Protein AF-A0A9P9WJK7-F1 (afdb_monomer_lite)

pLDDT: mean 78.73, std 20.59, range [37.31, 98.31]

Radius of gyration: 29.6 Å; chains: 1; bounding box: 107×45×63 Å

Secondary structure (DSSP, 8-state):
---------------------PPPP--TTSTTS--PPP---EEEEEEETTEEEEEEEEESS--TT-EEEEEETTEEEEEEESS---EEEEEE--TTPPTT-EEEE--TTSSEEEEEEGGGTT-EEEEEE--SS--STT-----B-TTS-BT---EEEEEEEETTTEEEE-

Sequence (170 aa):
MFVKIKFVFIVASAIAVQALATPSSTSEADAARHLLKRESPSTLQVFNGKKPDGDRVEKDNPVAGDVLTDDLDCGTISVTINKANDAQCNFQLPNNLVAGTTYTGSPAAGFFGLSVAGGCSGRLVEIARNCDSCTTLGENFNGLDCVGKAGGIKNDVNLCISGTTNLVAC

Structure (mmCIF, N/CA/C/O backbone):
data_AF-A0A9P9WJK7-F1
#
_entry.id   AF-A0A9P9WJK7-F1
#
loop_
_atom_site.group_PDB
_atom_site.id
_atom_site.type_symbol
_atom_site.label_atom_id
_atom_site.label_alt_id
_atom_site.label_comp_id
_atom_site.label_asym_id
_atom_site.label_entity_id
_atom_site.label_seq_id
_atom_site.pdbx_PDB_ins_code
_atom_site.Cartn_x
_atom_site.Cartn_y
_atom_site.Cartn_z
_atom_site.occupancy
_atom_site.B_iso_or_equiv
_atom_site.auth_seq_id
_atom_site.auth_comp_id
_atom_site.auth_asym_id
_atom_site.auth_atom_id
_atom_site.pdbx_PDB_model_num
ATOM 1 N N . MET A 1 1 ? 92.007 -30.850 -47.884 1.00 42.72 1 MET A N 1
ATOM 2 C CA . MET A 1 1 ? 91.068 -29.833 -48.406 1.00 42.72 1 MET A CA 1
ATOM 3 C C . MET A 1 1 ? 89.715 -30.130 -47.774 1.00 42.72 1 MET A C 1
ATOM 5 O O . MET A 1 1 ? 89.155 -31.181 -48.043 1.00 42.72 1 MET A O 1
ATOM 9 N N . PHE A 1 2 ? 89.305 -29.320 -46.795 1.00 39.09 2 PHE A N 1
ATOM 10 C CA . PHE A 1 2 ? 88.206 -29.630 -45.873 1.00 39.09 2 PHE A CA 1
ATOM 11 C C . PHE A 1 2 ? 86.843 -29.195 -46.429 1.00 39.09 2 PHE A C 1
ATOM 13 O O . PHE A 1 2 ? 86.701 -28.112 -46.994 1.00 39.09 2 PHE A O 1
ATOM 20 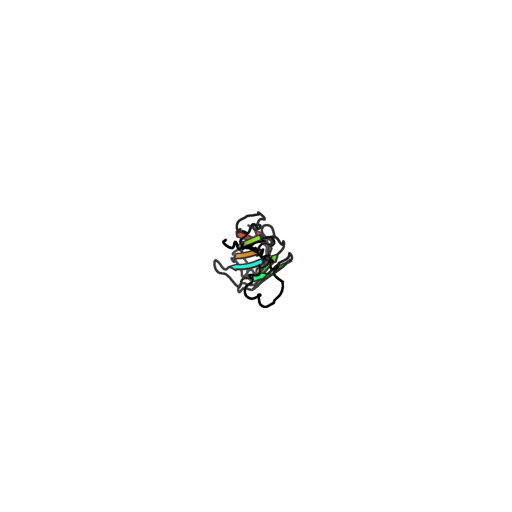N N . VAL A 1 3 ? 85.859 -30.075 -46.250 1.00 39.34 3 VAL A N 1
ATOM 21 C CA . VAL A 1 3 ? 84.466 -29.981 -46.700 1.00 39.34 3 VAL A CA 1
ATOM 22 C C . VAL A 1 3 ? 83.718 -28.893 -45.914 1.00 39.34 3 VAL A C 1
ATOM 24 O O . VAL A 1 3 ? 83.736 -28.897 -44.687 1.00 39.34 3 VAL A O 1
ATOM 27 N N . LYS A 1 4 ? 83.028 -27.974 -46.606 1.00 39.94 4 LYS A N 1
ATOM 28 C CA . LYS A 1 4 ? 82.092 -27.006 -46.001 1.00 39.94 4 LYS A CA 1
ATOM 29 C C . LYS A 1 4 ? 80.651 -27.434 -46.287 1.00 39.94 4 LYS A C 1
ATOM 31 O O . LYS A 1 4 ? 80.152 -27.215 -47.385 1.00 39.94 4 LYS A O 1
ATOM 36 N N . ILE A 1 5 ? 79.986 -28.010 -45.287 1.00 42.41 5 ILE A N 1
ATOM 37 C CA . ILE A 1 5 ? 78.536 -28.256 -45.284 1.00 42.41 5 ILE A CA 1
ATOM 38 C C . ILE A 1 5 ? 77.859 -27.002 -44.719 1.00 42.41 5 ILE A C 1
ATOM 40 O O . ILE A 1 5 ? 78.135 -26.602 -43.590 1.00 42.41 5 ILE A O 1
ATOM 44 N N . LYS A 1 6 ? 76.998 -26.355 -45.511 1.00 43.91 6 LYS A N 1
ATOM 45 C CA . LYS A 1 6 ? 76.145 -25.251 -45.050 1.00 43.91 6 LYS A CA 1
ATOM 46 C C . LYS A 1 6 ? 74.842 -25.834 -44.500 1.00 43.91 6 LYS A C 1
ATOM 48 O O . LYS A 1 6 ? 74.036 -26.348 -45.266 1.00 43.91 6 LYS A O 1
ATOM 53 N N . PHE A 1 7 ? 74.639 -25.729 -43.190 1.00 38.62 7 PHE A N 1
ATOM 54 C CA . PHE A 1 7 ? 73.336 -25.933 -42.559 1.00 38.62 7 PHE A CA 1
ATOM 55 C C . PHE A 1 7 ? 72.489 -24.669 -42.747 1.00 38.62 7 PHE A C 1
ATOM 57 O O . PHE A 1 7 ? 72.887 -23.586 -42.322 1.00 38.62 7 PHE A O 1
ATOM 64 N N . VAL A 1 8 ? 71.332 -24.806 -43.394 1.00 46.03 8 VAL A N 1
ATOM 65 C CA . VAL A 1 8 ? 70.306 -23.760 -43.472 1.00 46.03 8 VAL A CA 1
ATOM 66 C C . VAL A 1 8 ? 69.250 -24.087 -42.420 1.00 46.03 8 VAL A C 1
ATOM 68 O O . VAL A 1 8 ? 68.583 -25.114 -42.507 1.00 46.03 8 VAL A O 1
ATOM 71 N N . PHE A 1 9 ? 69.132 -23.230 -41.408 1.00 37.31 9 PHE A N 1
ATOM 72 C CA . PHE A 1 9 ? 68.081 -23.286 -40.393 1.00 37.31 9 PHE A CA 1
ATOM 73 C C . PHE A 1 9 ? 66.849 -22.545 -40.930 1.00 37.31 9 PHE A C 1
ATOM 75 O O . PHE A 1 9 ? 66.904 -21.335 -41.141 1.00 37.31 9 PHE A O 1
ATOM 82 N N . ILE A 1 10 ? 65.747 -23.260 -41.162 1.00 46.69 10 ILE A N 1
ATOM 83 C CA . ILE A 1 10 ? 64.437 -22.666 -41.458 1.00 46.69 10 ILE A CA 1
ATOM 84 C C . ILE A 1 10 ? 63.647 -22.669 -40.149 1.00 46.69 10 ILE A C 1
ATOM 86 O O . ILE A 1 10 ? 63.253 -23.726 -39.663 1.00 46.69 10 ILE A O 1
ATOM 90 N N . VAL A 1 11 ? 63.435 -21.490 -39.565 1.00 44.19 11 VAL A N 1
ATOM 91 C CA . VAL A 1 11 ? 62.523 -21.308 -38.429 1.00 44.19 11 VAL A CA 1
ATOM 92 C C . VAL A 1 11 ? 61.147 -20.983 -39.004 1.00 44.19 11 VAL A C 1
ATOM 94 O O . VAL A 1 11 ? 60.920 -19.884 -39.501 1.00 44.19 11 VAL A O 1
ATOM 97 N N . ALA A 1 12 ? 60.243 -21.961 -38.977 1.00 42.06 12 ALA A N 1
ATOM 98 C CA . ALA A 1 12 ? 58.835 -21.760 -39.289 1.00 42.06 12 ALA A CA 1
ATOM 99 C C . ALA A 1 12 ? 58.121 -21.214 -38.043 1.00 42.06 12 ALA A C 1
ATOM 101 O O . ALA A 1 12 ? 57.878 -21.945 -37.085 1.00 42.06 12 ALA A O 1
ATOM 102 N N . SER A 1 13 ? 57.800 -19.923 -38.035 1.00 47.31 13 SER A N 1
ATOM 103 C CA . SER A 1 13 ? 56.926 -19.307 -37.036 1.00 47.31 13 SER A CA 1
ATOM 104 C C . SER A 1 13 ? 55.466 -19.542 -37.432 1.00 47.31 13 SER A C 1
ATOM 106 O O . SER A 1 13 ? 54.936 -18.894 -38.332 1.00 47.31 13 SER A O 1
ATOM 108 N N . ALA A 1 14 ? 54.809 -20.491 -36.764 1.00 44.16 14 ALA A N 1
ATOM 109 C CA . ALA A 1 14 ? 53.366 -20.669 -36.853 1.00 44.16 14 ALA A CA 1
ATOM 110 C C . ALA A 1 14 ? 52.666 -19.526 -36.097 1.00 44.16 14 ALA A C 1
ATOM 112 O O . ALA A 1 14 ? 52.793 -19.400 -34.880 1.00 44.16 14 ALA A O 1
ATOM 113 N N . ILE A 1 15 ? 51.934 -18.684 -36.826 1.00 49.44 15 ILE A N 1
ATOM 114 C CA . ILE A 1 15 ? 51.022 -17.693 -36.253 1.00 49.44 15 ILE A CA 1
ATOM 115 C C . ILE A 1 15 ? 49.773 -18.457 -35.809 1.00 49.44 15 ILE A C 1
ATOM 117 O O . ILE A 1 15 ? 48.993 -18.922 -36.639 1.00 49.44 15 ILE A O 1
ATOM 121 N N . ALA A 1 16 ? 49.595 -18.622 -34.500 1.00 46.53 16 ALA A N 1
ATOM 122 C CA . ALA A 1 16 ? 48.357 -19.137 -33.938 1.00 46.53 16 ALA A CA 1
ATOM 123 C C . ALA A 1 16 ? 47.257 -18.080 -34.122 1.00 46.53 16 ALA A C 1
ATOM 125 O O . ALA A 1 16 ? 47.206 -17.087 -33.398 1.00 46.53 16 ALA A O 1
ATOM 126 N N . VAL A 1 17 ? 46.384 -18.285 -35.109 1.00 46.31 17 VAL A N 1
ATOM 127 C CA . VAL A 1 17 ? 45.113 -17.564 -35.205 1.00 46.31 17 VAL A CA 1
ATOM 128 C C . VAL A 1 17 ? 44.250 -18.060 -34.049 1.00 46.31 17 VAL A C 1
ATOM 130 O O . VAL A 1 17 ? 43.719 -19.168 -34.091 1.00 46.31 17 VAL A O 1
ATOM 133 N N . GLN A 1 18 ? 44.148 -17.269 -32.983 1.00 47.94 18 GLN A N 1
ATOM 134 C CA . GLN A 1 18 ? 43.140 -17.493 -31.955 1.00 47.94 18 GLN A CA 1
ATOM 135 C C . GLN A 1 18 ? 41.781 -17.199 -32.589 1.00 47.94 18 GLN A C 1
ATOM 137 O O . GLN A 1 18 ? 41.397 -16.044 -32.767 1.00 47.94 18 GLN A O 1
ATOM 142 N N . ALA A 1 19 ? 41.075 -18.255 -32.987 1.00 46.03 19 ALA A N 1
ATOM 143 C CA . ALA A 1 19 ? 39.659 -18.169 -33.280 1.00 46.03 19 ALA A CA 1
ATOM 144 C C . ALA A 1 19 ? 38.953 -17.762 -31.980 1.00 46.03 19 ALA A C 1
ATOM 146 O O . ALA A 1 19 ? 38.864 -18.553 -31.041 1.00 46.03 19 ALA A O 1
ATOM 147 N N . LEU A 1 20 ? 38.502 -16.507 -31.911 1.00 42.81 20 LEU A N 1
ATOM 148 C CA . LEU A 1 20 ? 37.524 -16.070 -30.922 1.00 42.81 20 LEU A CA 1
ATOM 149 C C . LEU A 1 20 ? 36.300 -16.974 -31.085 1.00 42.81 20 LEU A C 1
ATOM 151 O O . LEU A 1 20 ? 35.570 -16.870 -32.070 1.00 42.81 20 LEU A O 1
ATOM 155 N N . ALA A 1 21 ? 36.105 -17.888 -30.140 1.00 45.66 21 ALA A N 1
ATOM 156 C CA . ALA A 1 21 ? 34.878 -18.651 -30.041 1.00 45.66 21 ALA A CA 1
ATOM 157 C C . ALA A 1 21 ? 33.734 -17.663 -29.780 1.00 45.66 21 ALA A C 1
ATOM 159 O O . ALA A 1 21 ? 33.655 -17.051 -28.716 1.00 45.66 21 ALA A O 1
ATOM 160 N N . THR A 1 22 ? 32.857 -17.480 -30.763 1.00 51.91 22 THR A N 1
ATOM 161 C CA . THR A 1 22 ? 31.544 -16.878 -30.539 1.00 51.91 22 THR A CA 1
ATOM 162 C C . THR A 1 22 ? 30.734 -17.848 -29.684 1.00 51.91 22 THR A C 1
ATOM 164 O O . THR A 1 22 ? 30.581 -18.999 -30.104 1.00 51.91 22 THR A O 1
ATOM 167 N N . PRO A 1 23 ? 30.218 -17.449 -28.509 1.00 44.12 23 PRO A N 1
ATOM 168 C CA . PRO A 1 23 ? 29.382 -18.340 -27.724 1.00 44.12 23 PRO A CA 1
ATOM 169 C C . PRO A 1 23 ? 28.096 -18.624 -28.505 1.00 44.12 23 PRO A C 1
ATOM 171 O O . PRO A 1 23 ? 27.332 -17.712 -28.826 1.00 44.12 23 PRO A O 1
ATOM 174 N N . SER A 1 24 ? 27.890 -19.897 -28.851 1.00 44.53 24 SER A N 1
ATOM 175 C CA . SER A 1 24 ? 26.638 -20.372 -29.425 1.00 44.53 24 SER A CA 1
ATOM 176 C C . SER A 1 24 ? 25.573 -20.348 -28.338 1.00 44.53 24 SER A C 1
ATOM 178 O O . SER A 1 24 ? 25.739 -20.955 -27.279 1.00 44.53 24 SER A O 1
ATOM 180 N N . SER A 1 25 ? 24.478 -19.652 -28.603 1.00 50.66 25 SER A N 1
ATOM 181 C CA . SER A 1 25 ? 23.285 -19.719 -27.780 1.00 50.66 25 SER A CA 1
ATOM 182 C C . SER A 1 25 ? 22.696 -21.133 -27.786 1.00 50.66 25 SER A C 1
ATOM 184 O O . SER A 1 25 ? 22.741 -21.844 -28.787 1.00 50.66 25 SER A O 1
ATOM 186 N N . THR A 1 26 ? 22.065 -21.465 -26.660 1.00 54.12 26 THR A N 1
ATOM 187 C CA . THR A 1 26 ? 21.169 -22.605 -26.402 1.00 54.12 26 THR A CA 1
ATOM 188 C C . THR A 1 26 ? 21.819 -23.930 -25.987 1.00 54.12 26 THR A C 1
ATOM 190 O O . THR A 1 26 ? 22.162 -24.786 -26.792 1.00 54.12 26 THR A O 1
ATOM 193 N N . SER A 1 27 ? 21.861 -24.152 -24.671 1.00 43.91 27 SER A N 1
ATOM 194 C CA . SER A 1 27 ? 21.464 -25.448 -24.120 1.00 43.91 27 SER A CA 1
ATOM 195 C C . SER A 1 27 ? 20.786 -25.228 -22.766 1.00 43.91 27 SER A C 1
ATOM 197 O O . SER A 1 27 ? 21.306 -24.524 -21.902 1.00 43.91 27 SER A O 1
ATOM 199 N N . GLU A 1 28 ? 19.604 -25.813 -22.592 1.00 49.31 28 GLU A N 1
ATOM 200 C CA . GLU A 1 28 ? 18.746 -25.763 -21.395 1.00 49.31 28 GLU A CA 1
ATOM 201 C C . GLU A 1 28 ? 19.377 -26.423 -20.144 1.00 49.31 28 GLU A C 1
ATOM 203 O O . GLU A 1 28 ? 18.705 -26.633 -19.139 1.00 49.31 28 GLU A O 1
ATOM 208 N N . ALA A 1 29 ? 20.679 -26.728 -20.172 1.00 43.53 29 ALA A N 1
ATOM 209 C CA . ALA A 1 29 ? 21.433 -27.316 -19.067 1.00 43.53 29 ALA A CA 1
ATOM 210 C C . ALA A 1 29 ? 22.195 -26.283 -18.207 1.00 43.53 29 ALA A C 1
ATOM 212 O O . ALA A 1 29 ? 22.670 -26.636 -17.130 1.00 43.53 29 ALA A O 1
ATOM 213 N N . ASP A 1 30 ? 22.279 -25.014 -18.633 1.00 43.97 30 ASP A N 1
ATOM 214 C CA . ASP A 1 30 ? 22.990 -23.935 -17.911 1.00 43.97 30 ASP A CA 1
ATOM 215 C C . ASP A 1 30 ? 22.049 -23.013 -17.098 1.00 43.97 30 ASP A C 1
ATOM 217 O O . ASP A 1 30 ? 22.437 -21.983 -16.547 1.00 43.97 30 ASP A O 1
ATOM 221 N N . ALA A 1 31 ? 20.773 -23.394 -16.976 1.00 45.25 31 ALA A N 1
ATOM 222 C CA . ALA A 1 31 ? 19.760 -22.645 -16.227 1.00 45.25 31 ALA A CA 1
ATOM 223 C C . ALA A 1 31 ? 19.947 -22.704 -14.693 1.00 45.25 31 ALA A C 1
ATOM 225 O O . ALA A 1 31 ? 19.186 -22.088 -13.951 1.00 45.25 31 ALA A O 1
ATOM 226 N N . ALA A 1 32 ? 20.948 -23.434 -14.189 1.00 48.47 32 ALA A N 1
ATOM 227 C CA . ALA A 1 32 ? 21.086 -23.708 -12.760 1.00 48.47 32 ALA A CA 1
ATOM 228 C C . ALA A 1 32 ? 21.775 -22.594 -11.948 1.00 48.47 32 ALA A C 1
ATOM 230 O O . ALA A 1 32 ? 21.739 -22.659 -10.719 1.00 48.47 32 ALA A O 1
ATOM 231 N N . ARG A 1 33 ? 22.415 -21.588 -12.571 1.00 52.69 33 ARG A N 1
ATOM 232 C CA . ARG A 1 33 ? 23.092 -20.486 -11.842 1.00 52.69 33 ARG A CA 1
ATOM 233 C C . ARG A 1 33 ? 23.095 -19.138 -12.568 1.00 52.69 33 ARG A C 1
ATOM 235 O O . ARG A 1 33 ? 23.957 -18.303 -12.303 1.00 52.69 33 ARG A O 1
ATOM 242 N N . HIS A 1 34 ? 22.141 -18.888 -13.457 1.00 49.38 34 HIS A N 1
ATOM 243 C CA . HIS A 1 34 ? 21.929 -17.530 -13.948 1.00 49.38 34 HIS A CA 1
ATOM 244 C C . HIS A 1 34 ? 21.084 -16.762 -12.934 1.00 49.38 34 HIS A C 1
ATOM 246 O O . HIS A 1 34 ? 19.912 -17.067 -12.723 1.00 49.38 34 HIS A O 1
ATOM 252 N N . LEU A 1 35 ? 21.694 -15.763 -12.293 1.00 59.78 35 LEU A N 1
ATOM 253 C CA . LEU A 1 35 ? 20.953 -14.717 -11.598 1.00 59.78 35 LEU A CA 1
ATOM 254 C C . LEU A 1 35 ? 20.161 -13.955 -12.663 1.00 59.78 35 LEU A C 1
ATOM 256 O O . LEU A 1 35 ? 20.679 -13.045 -13.308 1.00 59.78 35 LEU A O 1
ATOM 260 N N . LEU A 1 36 ? 18.926 -14.390 -12.901 1.00 58.12 36 LEU A N 1
ATOM 261 C CA . LEU A 1 36 ? 17.999 -13.674 -13.759 1.00 58.12 36 LEU A CA 1
ATOM 262 C C . LEU A 1 36 ? 17.650 -12.367 -13.056 1.00 58.12 36 LEU A C 1
ATOM 264 O O . LEU A 1 36 ? 17.147 -12.362 -11.929 1.00 58.12 36 LEU A O 1
ATOM 268 N N . LYS A 1 37 ? 17.956 -11.253 -13.718 1.00 62.16 37 LYS A N 1
ATOM 269 C CA . LYS A 1 37 ? 17.511 -9.943 -13.271 1.00 62.16 37 LYS A CA 1
ATOM 270 C C . LYS A 1 37 ? 15.983 -9.945 -13.309 1.00 62.16 37 LYS A C 1
ATOM 272 O O . LYS A 1 37 ? 15.392 -10.177 -14.360 1.00 62.16 37 LYS A O 1
ATOM 277 N N . ARG A 1 38 ? 15.350 -9.722 -12.159 1.00 65.06 38 ARG A N 1
ATOM 278 C CA . ARG A 1 38 ? 13.911 -9.463 -12.117 1.00 65.06 38 ARG A CA 1
ATOM 279 C C . ARG A 1 38 ? 13.691 -8.058 -12.643 1.00 65.06 38 ARG A C 1
ATOM 281 O O . ARG A 1 38 ? 14.276 -7.110 -12.119 1.00 65.06 38 ARG A O 1
ATOM 288 N N . GLU A 1 39 ? 12.901 -7.951 -13.699 1.00 67.88 39 GLU A N 1
ATOM 289 C CA . GLU A 1 39 ? 12.520 -6.659 -14.249 1.00 67.88 39 GLU A CA 1
ATOM 290 C C . GLU A 1 39 ? 11.484 -6.033 -13.297 1.00 67.88 39 GLU A C 1
ATOM 292 O O . GLU A 1 39 ? 10.335 -6.473 -13.191 1.00 67.88 39 GLU A O 1
ATOM 297 N N . SER A 1 40 ? 11.966 -5.050 -12.536 1.00 73.06 40 SER A N 1
ATOM 298 C CA . SER A 1 40 ? 11.160 -3.986 -11.924 1.00 73.06 40 SER A CA 1
ATOM 299 C C . SER A 1 40 ? 10.001 -4.440 -11.042 1.00 73.06 40 SER A C 1
ATOM 301 O O . SER A 1 40 ? 8.846 -4.070 -11.282 1.00 73.06 40 SER A O 1
ATOM 303 N N . PRO A 1 41 ? 10.255 -5.258 -10.011 1.00 84.88 41 PRO A N 1
ATOM 304 C CA . PRO A 1 41 ? 9.170 -5.714 -9.169 1.00 84.88 41 PRO A CA 1
ATOM 305 C C . PRO A 1 41 ? 8.540 -4.553 -8.395 1.00 84.88 41 PRO A C 1
ATOM 307 O O . PRO A 1 41 ? 9.242 -3.722 -7.805 1.00 84.88 41 PRO A O 1
ATOM 310 N N . SER A 1 42 ? 7.207 -4.543 -8.332 1.00 89.00 42 SER A N 1
ATOM 311 C CA . SER A 1 42 ? 6.500 -3.860 -7.253 1.00 89.00 42 SER A CA 1
ATOM 312 C C . SER A 1 42 ? 6.349 -4.791 -6.071 1.00 89.00 42 SER A C 1
ATOM 314 O O . SER A 1 42 ? 5.970 -5.947 -6.235 1.00 89.00 42 SER A O 1
ATOM 316 N N . THR A 1 43 ? 6.581 -4.273 -4.874 1.00 92.56 43 THR A N 1
ATOM 317 C CA . THR A 1 43 ? 6.470 -5.032 -3.634 1.00 92.56 43 THR A CA 1
ATOM 318 C C . THR A 1 43 ? 5.633 -4.290 -2.618 1.00 92.56 43 THR A C 1
ATOM 320 O O . THR A 1 43 ? 5.932 -3.134 -2.321 1.00 92.56 43 THR A O 1
ATOM 323 N N . LEU A 1 44 ? 4.645 -4.980 -2.063 1.00 95.19 44 LEU A N 1
ATOM 324 C CA . LEU A 1 44 ? 3.815 -4.548 -0.951 1.00 95.19 44 LEU A CA 1
ATOM 325 C C . LEU A 1 44 ? 4.217 -5.343 0.298 1.00 95.19 44 LEU A C 1
ATOM 327 O O . LEU A 1 44 ? 4.327 -6.566 0.253 1.00 95.19 44 LEU A O 1
ATOM 331 N N . GLN A 1 45 ? 4.440 -4.645 1.407 1.00 96.25 45 GLN A N 1
ATOM 332 C CA . GLN A 1 45 ? 4.609 -5.244 2.726 1.00 96.25 45 GLN A CA 1
ATOM 333 C C . GLN A 1 45 ? 3.878 -4.393 3.756 1.00 96.25 45 GLN A C 1
ATOM 335 O O . GLN A 1 45 ? 4.105 -3.186 3.856 1.00 96.25 45 GLN A O 1
ATOM 340 N N . VAL A 1 46 ? 3.041 -5.029 4.566 1.00 97.06 46 VAL A N 1
ATOM 341 C CA . VAL A 1 46 ? 2.409 -4.376 5.710 1.00 97.06 46 VAL A CA 1
ATOM 342 C C . VAL A 1 46 ? 3.208 -4.676 6.976 1.00 97.06 46 VAL A C 1
ATOM 344 O O . VAL A 1 46 ? 3.797 -5.748 7.120 1.00 97.06 46 VAL A O 1
ATOM 347 N N . PHE A 1 47 ? 3.271 -3.712 7.894 1.00 96.94 47 PHE A N 1
ATOM 348 C CA . PHE A 1 47 ? 3.941 -3.855 9.181 1.00 96.94 47 PHE A CA 1
ATOM 349 C C . PHE A 1 47 ? 3.029 -3.474 10.342 1.00 96.94 47 PHE A C 1
ATOM 351 O O . PHE A 1 47 ? 2.379 -2.425 10.344 1.00 96.94 47 PHE A O 1
ATOM 358 N N . ASN A 1 48 ? 3.084 -4.291 11.392 1.00 95.62 48 ASN A N 1
ATOM 359 C CA . ASN A 1 48 ? 2.556 -3.998 12.715 1.00 95.62 48 ASN A CA 1
ATOM 360 C C . ASN A 1 48 ? 3.681 -3.518 13.637 1.00 95.62 48 ASN A C 1
ATOM 362 O O . ASN A 1 48 ? 4.449 -4.313 14.198 1.00 95.62 48 ASN A O 1
ATOM 366 N N . GLY A 1 49 ? 3.816 -2.200 13.774 1.00 91.75 49 GLY A N 1
ATOM 367 C CA . GLY A 1 49 ? 4.975 -1.606 14.430 1.00 91.75 49 GLY A CA 1
ATOM 368 C C . GLY A 1 49 ? 6.253 -1.925 13.650 1.00 91.75 49 GLY A C 1
ATOM 369 O O . GLY A 1 49 ? 6.417 -1.480 12.523 1.00 91.75 49 GLY A O 1
ATOM 370 N N . LYS A 1 50 ? 7.170 -2.698 14.244 1.00 90.25 50 LYS A N 1
ATOM 371 C CA . LYS A 1 50 ? 8.453 -3.073 13.611 1.00 90.25 50 LYS A CA 1
ATOM 372 C C . LYS A 1 50 ? 8.446 -4.453 12.948 1.00 90.25 50 LYS A C 1
ATOM 374 O O . LYS A 1 50 ? 9.480 -4.876 12.438 1.00 90.25 50 LYS A O 1
ATOM 379 N N . LYS A 1 51 ? 7.337 -5.191 13.028 1.00 93.81 51 LYS A N 1
ATOM 380 C CA . LYS A 1 51 ? 7.247 -6.562 12.515 1.00 93.81 51 LYS A CA 1
ATOM 381 C C . LYS A 1 51 ? 6.427 -6.587 11.229 1.00 93.81 51 LYS A C 1
ATOM 383 O O . LYS A 1 51 ? 5.377 -5.945 11.221 1.00 93.81 51 LYS A O 1
ATOM 388 N N . PRO A 1 52 ? 6.873 -7.317 10.192 1.00 94.94 52 PRO A N 1
ATOM 389 C CA . PRO A 1 52 ? 6.016 -7.658 9.067 1.00 94.94 52 PRO A CA 1
ATOM 390 C C . PRO A 1 52 ? 4.718 -8.284 9.575 1.00 94.94 52 PRO A C 1
ATOM 392 O O . PRO A 1 52 ? 4.734 -9.077 10.520 1.00 94.94 52 PRO A O 1
ATOM 395 N N . ASP A 1 53 ? 3.617 -7.862 8.984 1.00 94.06 53 ASP A N 1
ATOM 396 C CA . ASP A 1 53 ? 2.285 -8.406 9.178 1.00 94.06 53 ASP A CA 1
ATOM 397 C C . ASP A 1 53 ? 1.889 -9.009 7.835 1.00 94.06 53 ASP A C 1
ATOM 399 O O . ASP A 1 53 ? 1.824 -8.272 6.856 1.00 94.06 53 ASP A O 1
ATOM 403 N N . GLY A 1 54 ? 1.736 -10.330 7.775 1.00 90.44 54 GLY A N 1
ATOM 404 C CA . GLY A 1 54 ? 1.589 -11.050 6.509 1.00 90.44 54 GLY A CA 1
ATOM 405 C C . GLY A 1 54 ? 2.889 -11.221 5.717 1.00 90.44 54 GLY A C 1
ATOM 406 O O . GLY A 1 54 ? 3.986 -10.833 6.146 1.00 90.44 54 GLY A O 1
ATOM 407 N N . ASP A 1 55 ? 2.745 -11.848 4.554 1.00 91.81 55 ASP A N 1
ATOM 408 C CA . ASP A 1 55 ? 3.840 -12.134 3.633 1.00 91.81 55 ASP A CA 1
ATOM 409 C C . ASP A 1 55 ? 4.081 -10.960 2.678 1.00 91.81 55 ASP A C 1
ATOM 411 O O . ASP A 1 55 ? 3.176 -10.209 2.323 1.00 91.81 55 ASP A O 1
ATOM 415 N N . ARG A 1 56 ? 5.321 -10.816 2.201 1.00 93.44 56 ARG A N 1
ATOM 416 C CA . ARG A 1 56 ? 5.633 -9.829 1.163 1.00 93.44 56 ARG A CA 1
ATOM 417 C C . ARG A 1 56 ? 4.924 -10.212 -0.134 1.00 93.44 56 ARG A C 1
ATOM 419 O O . ARG A 1 56 ? 5.225 -11.251 -0.721 1.00 93.44 56 ARG A O 1
ATOM 426 N N . VAL A 1 57 ? 4.066 -9.328 -0.626 1.00 95.44 57 VAL A N 1
ATOM 427 C CA . VAL A 1 57 ? 3.400 -9.477 -1.921 1.00 95.44 57 VAL A CA 1
ATOM 428 C C . VAL A 1 57 ? 4.254 -8.814 -2.988 1.00 95.44 57 VAL A C 1
ATOM 430 O O . VAL A 1 57 ? 4.738 -7.696 -2.813 1.00 95.44 57 VAL A O 1
ATOM 433 N N . GLU A 1 58 ? 4.450 -9.489 -4.113 1.00 92.44 58 GLU A N 1
ATOM 434 C CA . GLU A 1 58 ? 5.306 -8.996 -5.184 1.00 92.44 58 GLU A CA 1
ATOM 435 C C . GLU A 1 58 ? 4.695 -9.261 -6.556 1.00 92.44 58 GLU A C 1
ATOM 437 O O . GLU A 1 58 ? 4.078 -10.299 -6.793 1.00 92.44 58 GLU A O 1
ATOM 442 N N . LYS A 1 59 ? 4.885 -8.307 -7.467 1.00 89.25 59 LYS A N 1
ATOM 443 C CA . LYS A 1 59 ? 4.487 -8.414 -8.866 1.00 89.25 59 LYS A CA 1
ATOM 444 C C . LYS A 1 59 ? 5.610 -7.912 -9.762 1.00 89.25 59 LYS A C 1
ATOM 446 O O . LYS A 1 59 ? 5.999 -6.752 -9.661 1.00 89.25 59 LYS A O 1
ATOM 451 N N . ASP A 1 60 ? 6.084 -8.774 -10.655 1.00 86.31 60 ASP A N 1
ATOM 452 C CA . ASP A 1 60 ? 7.065 -8.411 -11.679 1.00 86.31 60 ASP A CA 1
ATOM 453 C C . ASP A 1 60 ? 6.406 -7.616 -12.816 1.00 86.31 60 ASP A C 1
ATOM 455 O O . ASP A 1 60 ? 5.264 -7.896 -13.188 1.00 86.31 60 ASP A O 1
ATOM 459 N N . ASN A 1 61 ? 7.140 -6.655 -13.387 1.00 82.50 61 ASN A N 1
ATOM 460 C CA . ASN A 1 61 ? 6.698 -5.798 -14.497 1.00 82.50 61 ASN A CA 1
ATOM 461 C C . ASN A 1 61 ? 5.286 -5.193 -14.337 1.00 82.50 61 ASN A C 1
ATOM 463 O O . ASN A 1 61 ? 4.444 -5.329 -15.232 1.00 82.50 61 ASN A O 1
ATOM 467 N N . PRO A 1 62 ? 4.983 -4.535 -13.209 1.00 87.12 62 PRO A N 1
ATOM 468 C CA . PRO A 1 62 ? 3.645 -4.043 -12.962 1.00 87.12 62 PRO A CA 1
ATOM 469 C C . PRO A 1 62 ? 3.343 -2.801 -13.805 1.00 87.12 62 PRO A C 1
ATOM 471 O O . PRO A 1 62 ? 4.180 -1.901 -13.945 1.00 87.12 62 PRO A O 1
ATOM 474 N N . VAL A 1 63 ? 2.116 -2.720 -14.310 1.00 88.25 63 VAL A N 1
ATOM 475 C CA . VAL A 1 63 ? 1.598 -1.608 -15.116 1.00 88.25 63 VAL A CA 1
ATOM 476 C C . VAL A 1 63 ? 0.577 -0.781 -14.334 1.00 88.25 63 VAL A C 1
ATOM 478 O O . VAL A 1 63 ? 0.062 -1.201 -13.299 1.00 88.25 63 VAL A O 1
ATOM 481 N N . ALA A 1 64 ? 0.267 0.422 -14.822 1.00 90.88 64 ALA A N 1
ATOM 482 C CA . ALA A 1 64 ? -0.798 1.224 -14.229 1.00 90.88 64 ALA A CA 1
ATOM 483 C C . ALA A 1 64 ? -2.143 0.468 -14.284 1.00 90.88 64 ALA A C 1
ATOM 485 O O . ALA A 1 64 ? -2.505 -0.088 -15.319 1.00 90.88 64 ALA A O 1
ATOM 486 N N . GLY A 1 65 ? -2.873 0.461 -13.170 1.00 92.81 65 GLY A N 1
ATOM 487 C CA . GLY A 1 65 ? -4.096 -0.314 -12.956 1.00 92.81 65 GLY A CA 1
ATOM 488 C C . GLY A 1 65 ? -3.875 -1.649 -12.242 1.00 92.81 65 GLY A C 1
ATOM 489 O O . GLY A 1 65 ? -4.843 -2.227 -11.753 1.00 92.81 65 GLY A O 1
ATOM 490 N N . ASP A 1 66 ? -2.632 -2.124 -12.128 1.00 94.38 66 ASP A N 1
ATOM 491 C CA . ASP A 1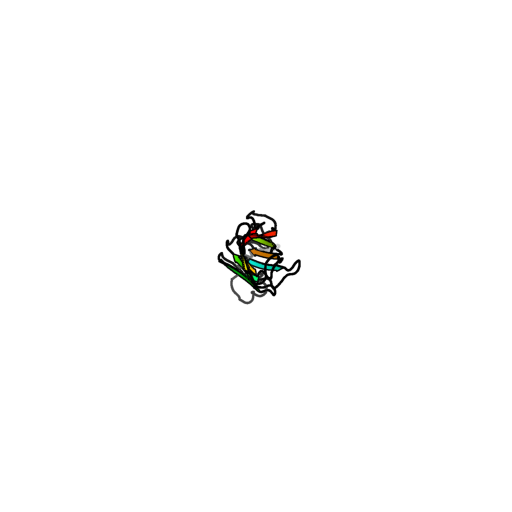 66 ? -2.338 -3.324 -11.349 1.00 94.38 66 ASP A CA 1
ATOM 492 C C . ASP A 1 66 ? -2.610 -3.122 -9.861 1.00 94.38 66 ASP A C 1
ATOM 494 O O . ASP A 1 66 ? -2.381 -2.043 -9.310 1.00 94.38 66 ASP A O 1
ATOM 498 N N . VAL A 1 67 ? -3.057 -4.193 -9.206 1.00 96.06 67 VAL A N 1
ATOM 499 C CA . VAL A 1 67 ? -3.378 -4.206 -7.779 1.00 96.06 67 VAL A CA 1
ATOM 500 C C . VAL A 1 67 ? -2.534 -5.264 -7.079 1.00 96.06 67 VAL A C 1
ATOM 502 O O . VAL A 1 67 ? -2.486 -6.414 -7.515 1.00 96.06 67 VAL A O 1
ATOM 505 N N . LEU A 1 68 ? -1.868 -4.863 -5.999 1.00 96.50 68 LEU A N 1
ATOM 506 C CA . LEU A 1 68 ? -1.249 -5.763 -5.032 1.00 96.50 68 LEU A CA 1
ATOM 507 C C . LEU A 1 68 ? -2.161 -5.824 -3.809 1.00 96.50 68 LEU A C 1
ATOM 509 O O . LEU A 1 68 ? -2.569 -4.778 -3.305 1.00 96.50 68 LEU A O 1
ATOM 513 N N . THR A 1 69 ? -2.468 -7.026 -3.335 1.00 97.06 69 THR A N 1
ATOM 514 C CA . THR A 1 69 ? -3.398 -7.255 -2.224 1.00 97.06 69 THR A CA 1
ATOM 515 C C . THR A 1 69 ? -2.748 -8.159 -1.193 1.00 97.06 69 THR A C 1
ATOM 517 O O . THR A 1 69 ? -2.170 -9.176 -1.563 1.00 97.06 69 THR A O 1
ATOM 520 N N . ASP A 1 70 ? -2.858 -7.774 0.074 1.00 96.56 70 ASP A N 1
ATOM 521 C CA . ASP A 1 70 ? -2.379 -8.517 1.234 1.00 96.56 70 ASP A CA 1
ATOM 522 C C . ASP A 1 70 ? -3.555 -8.732 2.201 1.00 96.56 70 ASP A C 1
ATOM 524 O O . ASP A 1 70 ? -4.211 -7.771 2.627 1.00 96.56 70 ASP A O 1
ATOM 528 N N . ASP A 1 71 ? -3.866 -9.997 2.477 1.00 96.19 71 ASP A N 1
ATOM 529 C CA . ASP A 1 71 ? -4.978 -10.418 3.328 1.00 96.19 71 ASP A CA 1
ATOM 530 C C . ASP A 1 71 ? -4.450 -10.746 4.726 1.00 96.19 71 ASP A C 1
ATOM 532 O O . ASP A 1 71 ? -3.772 -11.750 4.939 1.00 96.19 71 ASP A O 1
ATOM 536 N N . LEU A 1 72 ? -4.781 -9.888 5.690 1.00 95.50 72 LEU A N 1
ATOM 537 C CA . LEU A 1 72 ? -4.256 -9.941 7.052 1.00 95.50 72 LEU A CA 1
ATOM 538 C C . LEU A 1 72 ? -5.361 -10.253 8.060 1.00 95.50 72 LEU A C 1
ATOM 540 O O . LEU A 1 72 ? -6.550 -10.060 7.797 1.00 95.50 72 LEU A O 1
ATOM 544 N N . ASP A 1 73 ? -4.966 -10.598 9.285 1.00 94.19 73 ASP A N 1
ATOM 545 C CA . ASP A 1 73 ? -5.898 -10.767 10.410 1.00 94.19 73 ASP A CA 1
ATOM 546 C C . ASP A 1 73 ? -6.712 -9.491 10.698 1.00 94.19 73 ASP A C 1
ATOM 548 O O . ASP A 1 73 ? -7.843 -9.549 11.182 1.00 94.19 73 ASP A O 1
ATOM 552 N N . CYS A 1 74 ? -6.145 -8.317 10.400 1.00 95.12 74 CYS A N 1
ATOM 553 C CA . CYS A 1 74 ? -6.811 -7.025 10.562 1.00 95.12 74 CYS A CA 1
ATOM 554 C C . CYS A 1 74 ? -7.773 -6.673 9.408 1.00 95.12 74 CYS A C 1
ATOM 556 O O . CYS A 1 74 ? -8.488 -5.666 9.488 1.00 95.12 74 CYS A O 1
ATOM 558 N N . GLY A 1 75 ? -7.802 -7.499 8.359 1.00 96.50 75 GLY A N 1
ATOM 559 C CA . GLY A 1 75 ? -8.536 -7.308 7.114 1.00 96.50 75 GLY A CA 1
ATOM 560 C C . GLY A 1 75 ? -7.611 -7.153 5.905 1.00 96.50 75 GLY A C 1
ATOM 561 O O . GLY A 1 75 ? -6.394 -7.283 5.999 1.00 96.50 75 GLY A O 1
ATOM 562 N N . THR A 1 76 ? -8.203 -6.860 4.753 1.00 96.81 76 THR A N 1
ATOM 563 C CA . THR A 1 76 ? -7.472 -6.734 3.489 1.00 96.81 76 THR A CA 1
ATOM 564 C C . THR A 1 76 ? -6.908 -5.327 3.296 1.00 96.81 76 THR A C 1
ATOM 566 O O . THR A 1 76 ? -7.603 -4.322 3.497 1.00 96.81 76 THR A O 1
ATOM 569 N N . ILE A 1 77 ? -5.662 -5.252 2.832 1.00 97.81 77 ILE A N 1
ATOM 570 C CA . ILE A 1 77 ? -5.050 -4.036 2.295 1.00 97.81 77 ILE A CA 1
ATOM 571 C C . ILE A 1 77 ? -4.766 -4.260 0.816 1.00 97.81 77 ILE A C 1
ATOM 573 O O . ILE A 1 77 ? -4.223 -5.280 0.412 1.00 97.81 77 ILE A O 1
ATOM 577 N N . SER A 1 78 ? -5.151 -3.303 -0.018 1.00 97.50 78 SER A N 1
ATOM 578 C CA . SER A 1 78 ? -4.860 -3.318 -1.448 1.00 97.50 78 SER A CA 1
ATOM 579 C C . SER A 1 78 ? -4.225 -2.011 -1.882 1.00 97.50 78 SER A C 1
ATOM 581 O O . SER A 1 78 ? -4.645 -0.929 -1.463 1.00 97.50 78 SER A O 1
ATOM 583 N N . VAL A 1 79 ? -3.231 -2.119 -2.755 1.00 97.06 79 VAL A N 1
ATOM 584 C CA . VAL A 1 79 ? -2.541 -0.992 -3.368 1.00 97.06 79 VAL A CA 1
ATOM 585 C C . VAL A 1 79 ? -2.675 -1.082 -4.881 1.00 97.06 79 VAL A C 1
ATOM 587 O O . VAL A 1 79 ? -2.205 -2.030 -5.500 1.00 97.06 79 VAL A O 1
ATOM 590 N N . THR A 1 80 ? -3.322 -0.083 -5.474 1.00 96.62 80 THR A N 1
ATOM 591 C CA . THR A 1 80 ? -3.412 0.100 -6.925 1.00 96.62 80 THR A CA 1
ATOM 592 C C . THR A 1 80 ? -2.244 0.947 -7.405 1.00 96.62 80 THR A C 1
ATOM 594 O O . THR A 1 80 ? -1.957 2.002 -6.841 1.00 96.62 80 THR A O 1
ATOM 597 N N . ILE A 1 81 ? -1.578 0.524 -8.469 1.00 93.81 81 ILE A N 1
ATOM 598 C CA . ILE A 1 81 ? -0.534 1.308 -9.125 1.00 93.81 81 ILE A CA 1
ATOM 599 C C . ILE A 1 81 ? -1.230 2.285 -10.068 1.00 93.81 81 ILE A C 1
ATOM 601 O O . ILE A 1 81 ? -1.673 1.912 -11.147 1.00 93.81 81 ILE A O 1
ATOM 605 N N . ASN A 1 82 ? -1.353 3.548 -9.674 1.00 93.06 82 ASN A N 1
ATOM 606 C CA . ASN A 1 82 ? -2.004 4.564 -10.507 1.00 93.06 82 ASN A CA 1
ATOM 607 C C . ASN A 1 82 ? -1.070 5.066 -11.612 1.00 93.06 82 ASN A C 1
ATOM 609 O O . ASN A 1 82 ? -1.516 5.424 -12.701 1.00 93.06 82 ASN A O 1
ATOM 613 N N . LYS A 1 83 ? 0.233 5.127 -11.316 1.00 87.06 83 LYS A N 1
ATOM 614 C CA . LYS A 1 83 ? 1.280 5.561 -12.242 1.00 87.06 83 LYS A CA 1
ATOM 615 C C . LYS A 1 83 ? 2.446 4.583 -12.157 1.00 87.06 83 LYS A C 1
ATOM 617 O O . LYS A 1 83 ? 2.933 4.302 -11.065 1.00 87.06 83 LYS A O 1
ATOM 622 N N . ALA A 1 84 ? 2.902 4.094 -13.305 1.00 77.25 84 ALA A N 1
ATOM 623 C CA . ALA A 1 84 ? 4.042 3.187 -13.428 1.00 77.25 84 ALA A CA 1
ATOM 624 C C . ALA A 1 84 ? 5.374 3.954 -13.311 1.00 77.25 84 ALA A C 1
ATOM 626 O O . ALA A 1 84 ? 6.192 3.959 -14.224 1.00 77.25 84 ALA A O 1
ATOM 627 N N . ASN A 1 85 ? 5.550 4.669 -12.201 1.00 81.38 85 ASN A N 1
ATOM 628 C CA . ASN A 1 85 ? 6.777 5.381 -11.876 1.00 81.38 85 ASN A CA 1
ATOM 629 C C . ASN A 1 85 ? 7.550 4.583 -10.834 1.00 81.38 85 ASN A C 1
ATOM 631 O O . ASN A 1 85 ? 6.956 4.036 -9.905 1.00 81.38 85 ASN A O 1
ATOM 635 N N . ASP A 1 86 ? 8.870 4.584 -10.953 1.00 83.94 86 ASP A N 1
ATOM 636 C CA . ASP A 1 86 ? 9.752 4.019 -9.938 1.00 83.94 86 ASP A CA 1
ATOM 637 C C . ASP A 1 86 ? 9.649 4.891 -8.691 1.00 83.94 86 ASP A C 1
ATOM 639 O O . ASP A 1 86 ? 10.144 6.019 -8.671 1.00 83.94 86 ASP A O 1
ATOM 643 N N . ALA A 1 87 ? 8.920 4.412 -7.688 1.00 86.00 87 ALA A N 1
ATOM 644 C CA . ALA A 1 87 ? 8.610 5.165 -6.486 1.00 86.00 87 ALA A CA 1
ATOM 645 C C . ALA A 1 87 ? 8.559 4.246 -5.270 1.00 86.00 87 ALA A C 1
ATOM 647 O O . ALA A 1 87 ? 8.090 3.111 -5.361 1.00 86.00 87 ALA A O 1
ATOM 648 N N . GLN A 1 88 ? 9.018 4.747 -4.125 1.00 88.19 88 GLN A N 1
ATOM 649 C CA . GLN A 1 88 ? 8.931 4.028 -2.858 1.00 88.19 88 GLN A CA 1
ATOM 650 C C . GLN A 1 88 ? 8.194 4.862 -1.820 1.00 88.19 88 GLN A C 1
ATOM 652 O O . GLN A 1 88 ? 8.525 6.028 -1.591 1.00 88.19 88 GLN A O 1
ATOM 657 N N . CYS A 1 89 ? 7.217 4.228 -1.176 1.00 90.62 89 CYS A N 1
ATOM 658 C CA . CYS A 1 89 ? 6.352 4.845 -0.200 1.00 90.62 89 CYS A CA 1
ATOM 659 C C . CYS A 1 89 ? 6.094 4.018 1.038 1.00 90.62 89 CYS A C 1
ATOM 661 O O . CYS A 1 89 ? 5.822 2.825 0.965 1.00 90.62 89 CYS A O 1
ATOM 663 N N . ASN A 1 90 ? 6.091 4.728 2.158 1.00 93.56 90 ASN A N 1
ATOM 664 C CA . ASN A 1 90 ? 5.742 4.232 3.471 1.00 93.56 90 ASN A CA 1
ATOM 665 C C . ASN A 1 90 ? 4.515 4.992 3.963 1.00 93.56 90 ASN A C 1
ATOM 667 O O . ASN A 1 90 ? 4.621 6.142 4.373 1.00 93.56 90 ASN A O 1
ATOM 671 N N . PHE A 1 91 ? 3.340 4.381 3.913 1.00 95.50 91 PHE A N 1
ATOM 672 C CA . PHE A 1 91 ? 2.108 5.012 4.371 1.00 95.50 91 PHE A CA 1
ATOM 673 C C . PHE A 1 91 ? 1.803 4.605 5.808 1.00 95.50 91 PHE A C 1
ATOM 675 O O . PHE A 1 91 ? 1.450 3.456 6.074 1.00 95.50 91 PHE A O 1
ATOM 682 N N . GLN A 1 92 ? 1.915 5.551 6.735 1.00 96.50 92 GLN A N 1
ATOM 683 C CA . GLN A 1 92 ? 1.538 5.343 8.126 1.00 96.50 92 GLN A CA 1
ATOM 684 C C . GLN A 1 92 ? 0.028 5.549 8.264 1.00 96.50 92 GLN A C 1
ATOM 686 O O . GLN A 1 92 ? -0.476 6.664 8.110 1.00 96.50 92 GLN A O 1
ATOM 691 N N . LEU A 1 93 ? -0.706 4.470 8.537 1.00 97.31 93 LEU A N 1
ATOM 692 C CA . LEU A 1 93 ? -2.157 4.531 8.676 1.00 97.31 93 LEU A CA 1
ATOM 693 C C . LEU A 1 93 ? -2.564 5.259 9.969 1.00 97.31 93 LEU A C 1
ATOM 695 O O . LEU A 1 93 ? -1.873 5.131 10.988 1.00 97.31 93 LEU A O 1
ATOM 699 N N . PRO A 1 94 ? -3.707 5.973 9.969 1.00 96.62 94 PRO A N 1
ATOM 700 C CA . PRO A 1 94 ? -4.246 6.580 11.179 1.00 96.62 94 PRO A CA 1
ATOM 701 C C . PRO A 1 94 ? -4.522 5.524 12.255 1.00 96.62 94 PRO A C 1
ATOM 703 O O . PRO A 1 94 ? -4.923 4.405 11.944 1.00 96.62 94 PRO A O 1
ATOM 706 N N . ASN A 1 95 ? -4.388 5.898 13.530 1.00 96.12 95 ASN A N 1
ATOM 707 C CA . ASN A 1 95 ? -4.715 5.022 14.669 1.00 96.12 95 ASN A CA 1
ATOM 708 C C . ASN A 1 95 ? -6.217 4.992 15.015 1.00 96.12 95 ASN A C 1
ATOM 710 O O . ASN A 1 95 ? -6.633 4.275 15.925 1.00 96.12 95 ASN A O 1
ATOM 714 N N . ASN A 1 96 ? -7.039 5.762 14.305 1.00 95.31 96 ASN A N 1
ATOM 715 C CA . ASN A 1 96 ? -8.473 5.913 14.544 1.00 95.31 96 ASN A CA 1
ATOM 716 C C . ASN A 1 96 ? -9.341 5.386 13.389 1.00 95.31 96 ASN A C 1
ATOM 718 O O . ASN A 1 96 ? -10.469 5.852 13.219 1.00 95.31 96 ASN A O 1
ATOM 722 N N . LEU A 1 97 ? -8.837 4.439 12.591 1.00 96.88 97 LEU A N 1
ATOM 723 C CA . LEU A 1 97 ? -9.680 3.735 11.625 1.00 96.88 97 LEU A CA 1
ATOM 724 C C . LEU A 1 97 ? -10.702 2.847 12.359 1.00 96.88 97 LEU A C 1
ATOM 726 O O . LEU A 1 97 ? -10.401 2.262 13.401 1.00 96.88 97 LEU A O 1
ATOM 730 N N . VAL A 1 98 ? -11.918 2.750 11.819 1.00 96.94 98 VAL A N 1
ATOM 731 C CA . VAL A 1 98 ? -13.024 1.998 12.431 1.00 96.94 98 VAL A CA 1
ATOM 732 C C . VAL A 1 98 ? -13.166 0.627 11.770 1.00 96.94 98 VAL A C 1
ATOM 734 O O . VAL A 1 98 ? -13.349 0.529 10.555 1.00 96.94 98 VAL A O 1
ATOM 737 N N . ALA A 1 99 ? -13.123 -0.442 12.569 1.00 96.00 99 ALA A N 1
ATOM 738 C CA . ALA A 1 99 ? -13.326 -1.809 12.088 1.00 96.00 99 ALA A CA 1
ATOM 739 C C . ALA A 1 99 ? -14.670 -1.966 11.347 1.00 96.00 99 ALA A C 1
ATOM 741 O O . ALA A 1 99 ? -15.675 -1.359 11.712 1.00 96.00 99 ALA A O 1
ATOM 742 N N . GLY A 1 100 ? -14.680 -2.773 10.282 1.00 95.12 100 GLY A N 1
ATOM 743 C CA . GLY A 1 100 ? -15.842 -2.940 9.398 1.00 95.12 100 GLY A CA 1
ATOM 744 C C . GLY A 1 100 ? -16.026 -1.826 8.357 1.00 95.12 100 GLY A C 1
ATOM 745 O O . GLY A 1 100 ? -16.871 -1.958 7.478 1.00 95.12 100 GLY A O 1
ATOM 746 N N . THR A 1 101 ? -15.223 -0.759 8.407 1.00 97.31 101 THR A N 1
ATOM 747 C CA . THR A 1 101 ? -15.187 0.288 7.374 1.00 97.31 101 THR A CA 1
ATOM 748 C C . THR A 1 101 ? -13.990 0.073 6.452 1.00 97.31 101 THR A C 1
ATOM 750 O O . THR A 1 101 ? -12.928 -0.338 6.911 1.00 97.31 101 THR A O 1
ATOM 753 N N . THR A 1 102 ? -14.141 0.361 5.158 1.00 98.06 102 THR A N 1
ATOM 754 C CA . THR A 1 102 ? -13.017 0.408 4.209 1.00 98.06 102 THR A CA 1
ATOM 755 C C . THR A 1 102 ? -12.675 1.856 3.903 1.00 98.06 102 THR A C 1
ATOM 757 O O . THR A 1 102 ? -13.563 2.660 3.615 1.00 98.06 102 THR A O 1
ATOM 760 N N . TYR A 1 103 ? -11.389 2.175 3.967 1.00 98.31 103 TYR A N 1
ATOM 761 C CA . TYR A 1 103 ? -10.852 3.500 3.709 1.00 98.31 103 TYR A CA 1
ATOM 762 C C . TYR A 1 103 ? -10.065 3.494 2.407 1.00 98.31 103 TYR A C 1
ATOM 764 O O . TYR A 1 103 ? -9.269 2.589 2.175 1.00 98.31 103 TYR A O 1
ATOM 772 N N . THR A 1 104 ? -10.266 4.501 1.565 1.00 98.00 104 THR A N 1
ATOM 773 C CA . THR A 1 104 ? -9.631 4.569 0.243 1.00 98.00 104 THR A CA 1
ATOM 774 C C . THR A 1 104 ? -8.998 5.923 0.005 1.00 98.00 104 THR A C 1
ATOM 776 O O . THR A 1 104 ? -9.513 6.924 0.487 1.00 98.00 104 THR A O 1
ATOM 779 N N . GLY A 1 105 ? -7.931 5.997 -0.780 1.00 96.00 105 GLY A N 1
ATOM 780 C CA . GLY A 1 105 ? -7.349 7.282 -1.162 1.00 96.00 105 GLY A CA 1
ATOM 781 C C . GLY A 1 105 ? -6.168 7.132 -2.103 1.00 96.00 105 GLY A C 1
ATOM 782 O O . GLY A 1 105 ? -5.650 6.040 -2.287 1.00 96.00 105 GLY A O 1
ATOM 783 N N . SER A 1 106 ? -5.726 8.227 -2.711 1.00 94.56 106 SER A N 1
ATOM 784 C CA . SER A 1 106 ? -4.470 8.280 -3.477 1.00 94.56 106 SER A CA 1
ATOM 785 C C . SER A 1 106 ? -3.588 9.385 -2.893 1.00 94.56 106 SER A C 1
ATOM 787 O O . SER A 1 106 ? -3.543 10.485 -3.444 1.00 94.56 106 SER A O 1
ATOM 789 N N . PRO A 1 107 ? -2.981 9.147 -1.717 1.00 86.56 107 PRO A N 1
ATOM 790 C CA . PRO A 1 107 ? -2.237 10.158 -0.981 1.00 86.56 107 PRO A CA 1
ATOM 791 C C . PRO A 1 107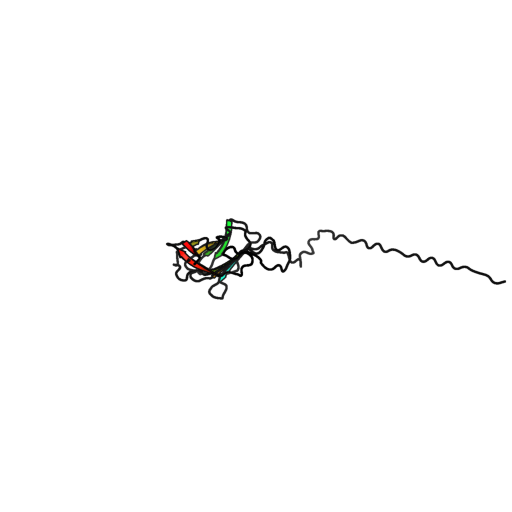 ? -0.921 10.543 -1.672 1.00 86.56 107 PRO A C 1
ATOM 793 O O . PRO A 1 107 ? -0.448 9.888 -2.605 1.00 86.56 107 PRO A O 1
ATOM 796 N N . ALA A 1 108 ? -0.320 11.625 -1.171 1.00 86.19 108 ALA A N 1
ATOM 797 C CA . ALA A 1 108 ? 0.922 12.203 -1.676 1.00 86.19 108 ALA A CA 1
ATOM 798 C C . ALA A 1 108 ? 0.834 12.550 -3.183 1.00 86.19 108 ALA A C 1
ATOM 800 O O . ALA A 1 108 ? -0.146 13.158 -3.605 1.00 86.19 108 ALA A O 1
ATOM 801 N N . ALA A 1 109 ? 1.823 12.203 -4.012 1.00 86.38 109 ALA A N 1
ATOM 802 C CA . ALA A 1 109 ? 1.811 12.497 -5.454 1.00 86.38 109 ALA A CA 1
ATOM 803 C C . ALA A 1 109 ? 0.910 11.556 -6.292 1.00 86.38 109 ALA A C 1
ATOM 805 O O . ALA A 1 109 ? 0.871 11.644 -7.531 1.00 86.38 109 ALA A O 1
ATOM 806 N N . GLY A 1 110 ? 0.173 10.658 -5.627 1.00 89.88 110 GLY A N 1
ATOM 807 C CA . GLY A 1 110 ? -0.843 9.812 -6.248 1.00 89.88 110 GLY A CA 1
ATOM 808 C C . GLY A 1 110 ? -0.283 8.731 -7.172 1.00 89.88 110 GLY A C 1
ATOM 809 O O . GLY A 1 110 ? -0.973 8.326 -8.105 1.00 89.88 110 GLY A O 1
ATOM 810 N N . PHE A 1 111 ? 0.958 8.280 -6.951 1.00 90.31 111 PHE A N 1
ATOM 811 C CA . PHE A 1 111 ? 1.531 7.122 -7.656 1.00 90.31 111 PHE A CA 1
ATOM 812 C C . PHE A 1 111 ? 0.799 5.822 -7.308 1.00 90.31 111 PHE A C 1
ATOM 814 O O . PHE A 1 111 ? 0.638 4.954 -8.165 1.00 90.31 111 PHE A O 1
ATOM 821 N N . PHE A 1 112 ? 0.304 5.738 -6.072 1.00 93.69 112 PHE A N 1
ATOM 822 C CA . PHE A 1 112 ? -0.381 4.582 -5.517 1.00 93.69 112 PHE A CA 1
ATOM 823 C C . PHE A 1 112 ? -1.756 4.983 -4.974 1.00 93.69 112 PHE A C 1
ATOM 825 O O . PHE A 1 112 ? -1.896 6.020 -4.321 1.00 93.69 112 PHE A O 1
ATOM 832 N N . GLY A 1 113 ? -2.763 4.158 -5.243 1.00 96.38 113 GLY A N 1
ATOM 833 C CA . GLY A 1 113 ? -4.067 4.192 -4.592 1.00 96.38 113 GLY A CA 1
ATOM 834 C C . GLY A 1 113 ? -4.125 3.136 -3.494 1.00 96.38 113 GLY A C 1
ATOM 835 O O . GLY A 1 113 ? -3.663 2.022 -3.700 1.00 96.38 113 GLY A O 1
ATOM 836 N N . LEU A 1 114 ? -4.684 3.464 -2.338 1.00 97.62 114 LEU A N 1
ATOM 837 C CA . LEU A 1 114 ? -4.862 2.559 -1.207 1.00 97.62 114 LEU A CA 1
ATOM 838 C C . LEU A 1 114 ? -6.339 2.223 -1.024 1.00 97.62 114 LEU A C 1
ATOM 840 O O . LEU A 1 114 ? -7.198 3.096 -1.157 1.00 97.62 114 LEU A O 1
ATOM 844 N N . SER A 1 115 ? -6.601 0.978 -0.643 1.00 98.19 115 SER A N 1
ATOM 845 C CA . SER A 1 115 ? -7.844 0.505 -0.040 1.00 98.19 115 SER A CA 1
ATOM 846 C C . SER A 1 115 ? -7.482 -0.299 1.202 1.00 98.19 115 SER A C 1
ATOM 848 O O . SER A 1 115 ? -6.742 -1.273 1.114 1.00 98.19 115 SER A O 1
ATOM 850 N N . VAL A 1 116 ? -7.956 0.131 2.364 1.00 98.00 116 VAL A N 1
ATOM 851 C CA . VAL A 1 116 ? -7.491 -0.345 3.668 1.00 98.00 116 VAL A CA 1
ATOM 852 C C . VAL A 1 116 ? -8.691 -0.692 4.533 1.00 98.00 116 VAL A C 1
ATOM 854 O O . VAL A 1 116 ? -9.552 0.157 4.785 1.00 98.00 116 VAL A O 1
ATOM 857 N N . ALA A 1 117 ? -8.738 -1.925 5.030 1.00 97.94 117 ALA A N 1
ATOM 858 C CA . ALA A 1 117 ? -9.693 -2.305 6.060 1.00 97.94 117 ALA A CA 1
ATOM 859 C C . ALA A 1 117 ? -9.414 -1.539 7.362 1.00 97.94 117 ALA A C 1
ATOM 861 O O . ALA A 1 117 ? -8.287 -1.496 7.852 1.00 97.94 117 ALA A O 1
ATOM 862 N N . GLY A 1 118 ? -10.448 -0.965 7.976 1.00 96.94 118 GLY A N 1
ATOM 863 C CA . GLY A 1 118 ? -10.293 -0.152 9.180 1.00 96.94 118 GLY A CA 1
ATOM 864 C C . GLY A 1 118 ? -9.822 -0.924 10.415 1.00 96.94 118 GLY A C 1
ATOM 865 O O . GLY A 1 118 ? -9.337 -0.316 11.363 1.00 96.94 118 GLY A O 1
ATOM 866 N N . GLY A 1 119 ? -9.891 -2.260 10.395 1.00 97.25 119 GLY A N 1
ATOM 867 C CA . GLY A 1 119 ? -9.246 -3.101 11.406 1.00 97.25 119 GLY A CA 1
ATOM 868 C C . GLY A 1 119 ? -7.716 -2.990 11.390 1.00 97.25 119 GLY A C 1
ATOM 869 O O . GLY A 1 119 ? -7.084 -3.1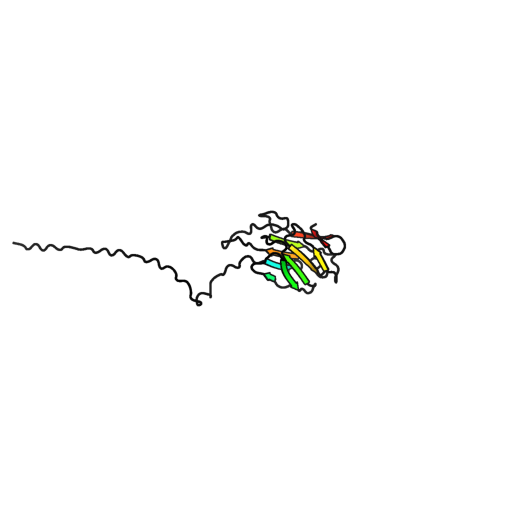82 12.426 1.00 97.25 119 GLY A O 1
ATOM 870 N N . CYS A 1 120 ? -7.115 -2.589 10.264 1.00 97.19 120 CYS A N 1
ATOM 871 C CA . CYS A 1 120 ? -5.675 -2.369 10.102 1.00 97.19 120 CYS A CA 1
ATOM 872 C C . CYS A 1 120 ? -5.214 -0.972 10.555 1.00 97.19 120 CYS A C 1
ATOM 874 O O . CYS A 1 120 ? -4.214 -0.441 10.074 1.00 97.19 120 CYS A O 1
ATOM 876 N N . SER A 1 121 ? -5.942 -0.362 11.489 1.00 97.00 121 SER A N 1
ATOM 877 C CA . SER A 1 121 ? -5.575 0.902 12.125 1.00 97.00 121 SER A CA 1
ATOM 878 C C . SER A 1 121 ? -4.127 0.883 12.644 1.00 97.00 121 SER A C 1
ATOM 880 O O . SER A 1 121 ? -3.677 -0.106 13.230 1.00 97.00 121 SER A O 1
ATOM 882 N N . GLY A 1 122 ? -3.385 1.970 12.419 1.00 96.44 122 GLY A N 1
ATOM 883 C CA . GLY A 1 122 ? -2.011 2.140 12.903 1.00 96.44 122 GLY A CA 1
ATOM 884 C C . GLY A 1 122 ? -0.929 1.295 12.221 1.00 96.44 122 GLY A C 1
ATOM 885 O O . GLY A 1 122 ? 0.234 1.376 12.625 1.00 96.44 122 GLY A O 1
ATOM 886 N N . ARG A 1 123 ? -1.261 0.488 11.201 1.00 97.19 123 ARG A N 1
ATOM 887 C CA . ARG A 1 123 ? -0.240 -0.240 10.428 1.00 97.19 123 ARG A CA 1
ATOM 888 C C . ARG A 1 123 ? 0.572 0.702 9.540 1.00 97.19 123 ARG A C 1
ATOM 890 O O . ARG A 1 123 ? 0.136 1.798 9.195 1.00 97.19 123 ARG A O 1
ATOM 897 N N . LEU A 1 124 ? 1.757 0.245 9.161 1.00 96.75 124 LEU A N 1
ATOM 898 C CA . LEU A 1 124 ? 2.571 0.863 8.123 1.00 96.75 124 LEU A CA 1
ATOM 899 C C . LEU A 1 124 ? 2.425 0.037 6.844 1.00 96.75 124 LEU A C 1
ATOM 901 O O . LEU A 1 124 ? 2.603 -1.178 6.880 1.00 96.75 124 LEU A O 1
ATOM 905 N N . VAL A 1 125 ? 2.114 0.689 5.729 1.00 96.44 125 VAL A N 1
ATOM 906 C CA . VAL A 1 125 ? 2.024 0.059 4.408 1.00 96.44 125 VAL A CA 1
ATOM 907 C C . VAL A 1 125 ? 3.212 0.513 3.575 1.00 96.44 125 VAL A C 1
ATOM 909 O O . VAL A 1 125 ? 3.288 1.673 3.173 1.00 96.44 125 VAL A O 1
ATOM 912 N N . GLU A 1 126 ? 4.142 -0.397 3.321 1.00 94.50 126 GLU A N 1
ATOM 913 C CA . GLU A 1 126 ? 5.273 -0.162 2.434 1.00 94.50 126 GLU A CA 1
ATOM 914 C C . GLU A 1 126 ? 4.932 -0.650 1.027 1.00 94.50 126 GLU A C 1
ATOM 916 O O . GLU A 1 126 ? 4.637 -1.826 0.821 1.00 94.50 126 GLU A O 1
ATOM 921 N N . ILE A 1 127 ? 5.002 0.251 0.051 1.00 92.75 127 ILE A N 1
ATOM 922 C CA . ILE A 1 127 ? 4.922 -0.066 -1.372 1.00 92.75 127 ILE A CA 1
ATOM 923 C C . ILE A 1 127 ? 6.159 0.490 -2.065 1.00 92.75 127 ILE A C 1
ATOM 925 O O . ILE A 1 127 ? 6.503 1.661 -1.926 1.00 92.75 127 ILE A O 1
ATOM 929 N N . ALA A 1 128 ? 6.835 -0.350 -2.831 1.00 88.88 128 ALA A N 1
ATOM 930 C CA . ALA A 1 128 ? 7.936 0.064 -3.685 1.00 88.88 128 ALA A CA 1
ATOM 931 C C . ALA A 1 128 ? 7.671 -0.446 -5.091 1.00 88.88 128 ALA A C 1
ATOM 933 O O . ALA A 1 128 ? 7.312 -1.608 -5.233 1.00 88.88 128 ALA A O 1
ATOM 934 N N . ARG A 1 129 ? 7.864 0.394 -6.105 1.00 85.06 129 ARG A N 1
ATOM 935 C CA . ARG A 1 129 ? 8.068 -0.035 -7.489 1.00 85.06 129 ARG A CA 1
ATOM 936 C C . ARG A 1 129 ? 9.539 0.165 -7.797 1.00 85.06 129 ARG A C 1
ATOM 938 O O . ARG A 1 129 ? 10.005 1.303 -7.869 1.00 85.06 129 ARG A O 1
ATOM 945 N N . ASN A 1 130 ? 10.264 -0.940 -7.897 1.00 76.69 130 ASN A N 1
ATOM 946 C CA . ASN A 1 130 ? 11.695 -0.916 -8.154 1.00 76.69 130 ASN A CA 1
ATOM 947 C C . ASN A 1 130 ? 11.950 -0.751 -9.656 1.00 76.69 130 ASN A C 1
ATOM 949 O O . ASN A 1 130 ? 11.110 -1.099 -10.476 1.00 76.69 130 ASN A O 1
ATOM 953 N N . CYS A 1 131 ? 13.099 -0.176 -9.989 1.00 66.44 131 CYS A N 1
ATOM 954 C CA . CYS A 1 131 ? 13.336 0.492 -11.264 1.00 66.44 131 CYS A CA 1
ATOM 955 C C . CYS A 1 131 ? 13.260 -0.350 -12.544 1.00 66.44 131 CYS A C 1
ATOM 957 O O . CYS A 1 131 ? 13.936 -1.373 -12.653 1.00 66.44 131 CYS A O 1
ATOM 959 N N . ASP A 1 132 ? 12.578 0.214 -13.551 1.00 56.47 132 ASP A N 1
ATOM 960 C CA . ASP A 1 132 ? 12.575 -0.223 -14.963 1.00 56.47 132 ASP A CA 1
ATOM 961 C C . ASP A 1 132 ? 13.885 0.084 -15.694 1.00 56.47 132 ASP A C 1
ATOM 963 O O . ASP A 1 132 ? 14.310 -0.671 -16.569 1.00 56.47 132 ASP A O 1
ATOM 967 N N . SER A 1 133 ? 14.578 1.161 -15.322 1.00 53.44 133 SER A N 1
ATOM 968 C CA . SER A 1 133 ? 15.794 1.595 -16.018 1.00 53.44 133 SER A CA 1
ATOM 969 C C . SER A 1 133 ? 17.096 1.195 -15.336 1.00 53.44 133 SER A C 1
ATOM 971 O O . SER A 1 133 ? 18.153 1.632 -15.793 1.00 53.44 133 SER A O 1
ATOM 973 N N . CYS A 1 134 ? 17.061 0.412 -14.251 1.00 56.00 134 CYS A N 1
ATOM 974 C CA . CYS A 1 134 ? 18.308 -0.038 -13.642 1.00 56.00 134 CYS A CA 1
ATOM 975 C C . CYS A 1 134 ? 18.904 -1.154 -14.488 1.00 56.00 134 CYS A C 1
ATOM 977 O O . CYS A 1 134 ? 18.614 -2.331 -14.294 1.00 56.00 134 CYS A O 1
ATOM 979 N N . THR A 1 135 ? 19.656 -0.790 -15.515 1.00 51.69 135 THR A N 1
ATOM 980 C CA . THR A 1 135 ? 20.217 -1.738 -16.481 1.00 51.69 135 THR A CA 1
ATOM 981 C C . THR A 1 135 ? 21.378 -2.547 -15.906 1.00 51.69 135 THR A C 1
ATOM 983 O O . THR A 1 135 ? 21.768 -3.543 -16.515 1.00 51.69 135 THR A O 1
ATOM 986 N N . THR A 1 136 ? 21.899 -2.189 -14.723 1.00 52.72 136 THR A N 1
ATOM 987 C CA . THR A 1 136 ? 23.004 -2.916 -14.087 1.00 52.72 136 THR A CA 1
ATOM 988 C C . THR A 1 136 ? 22.741 -3.280 -12.621 1.00 52.72 136 THR A C 1
ATOM 990 O O . THR A 1 136 ? 22.044 -2.589 -11.878 1.00 52.72 136 THR A O 1
ATOM 993 N N . LEU A 1 137 ? 23.290 -4.425 -12.196 1.00 54.84 137 LEU A N 1
ATOM 994 C CA . LEU A 1 137 ? 23.281 -4.845 -10.794 1.00 54.84 137 LEU A CA 1
ATOM 995 C C . LEU A 1 137 ? 24.056 -3.817 -9.956 1.00 54.84 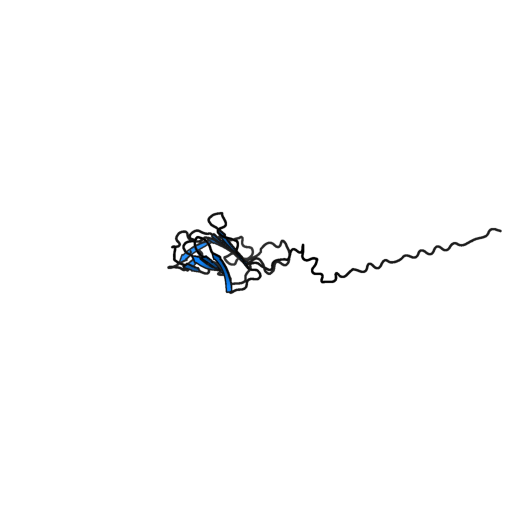137 LEU A C 1
ATOM 997 O O . LEU A 1 137 ? 25.234 -3.583 -10.211 1.00 54.84 137 LEU A O 1
ATOM 1001 N N . GLY A 1 138 ? 23.415 -3.250 -8.932 1.00 50.47 138 GLY A N 1
ATOM 1002 C CA . GLY A 1 138 ? 24.050 -2.302 -8.008 1.00 50.47 138 GLY A CA 1
ATOM 1003 C C . GLY A 1 138 ? 23.776 -0.822 -8.288 1.00 50.47 138 GLY A C 1
ATOM 1004 O O . GLY A 1 138 ? 24.358 0.027 -7.614 1.00 50.47 138 GLY A O 1
ATOM 1005 N N . GLU A 1 139 ? 22.888 -0.489 -9.226 1.00 55.25 139 GLU A N 1
ATOM 1006 C CA . GLU A 1 139 ? 22.414 0.888 -9.384 1.00 55.25 139 GLU A CA 1
ATOM 1007 C C . GLU A 1 139 ? 21.544 1.305 -8.191 1.00 55.25 139 GLU A C 1
ATOM 1009 O O . GLU A 1 139 ? 20.610 0.611 -7.787 1.00 55.25 139 GLU A O 1
ATOM 1014 N N . ASN A 1 140 ? 21.904 2.440 -7.587 1.00 56.25 140 ASN A N 1
ATOM 1015 C CA . ASN A 1 140 ? 21.170 3.014 -6.467 1.00 56.25 140 ASN A CA 1
ATOM 1016 C C . ASN A 1 140 ? 19.785 3.461 -6.950 1.00 56.25 140 ASN A C 1
ATOM 1018 O O . ASN A 1 140 ? 19.673 4.094 -8.002 1.00 56.25 140 ASN A O 1
ATOM 1022 N N . PHE A 1 141 ? 18.743 3.162 -6.174 1.00 61.78 141 PHE A N 1
ATOM 1023 C CA . PHE A 1 141 ? 17.380 3.586 -6.474 1.00 61.78 141 PHE A CA 1
ATOM 1024 C C . PHE A 1 141 ? 17.329 5.119 -6.522 1.00 61.78 141 PHE A C 1
ATOM 1026 O O . PHE 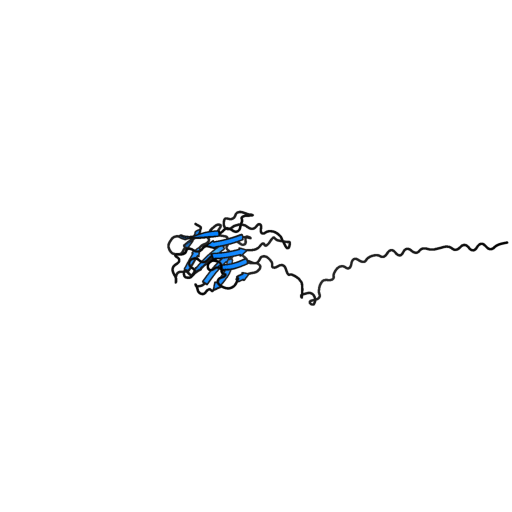A 1 141 ? 17.342 5.784 -5.490 1.00 61.78 141 PHE A O 1
ATOM 1033 N N . ASN A 1 142 ? 17.284 5.688 -7.728 1.00 63.31 142 ASN A N 1
ATOM 1034 C CA . ASN A 1 142 ? 17.042 7.116 -7.944 1.00 63.31 142 ASN A CA 1
ATOM 1035 C C . ASN A 1 142 ? 15.563 7.376 -8.274 1.00 63.31 142 ASN A C 1
ATOM 1037 O O . ASN A 1 142 ? 15.239 8.250 -9.080 1.00 63.31 142 ASN A O 1
ATOM 1041 N N . GLY A 1 143 ? 14.672 6.559 -7.705 1.00 74.50 143 GLY A N 1
ATOM 1042 C CA . GLY A 1 143 ? 13.239 6.698 -7.904 1.00 74.50 143 GLY A CA 1
ATOM 1043 C C . GLY A 1 143 ? 12.680 7.953 -7.240 1.00 74.50 143 GLY A C 1
ATOM 1044 O O . GLY A 1 143 ? 13.365 8.695 -6.527 1.00 74.50 143 GLY A O 1
ATOM 1045 N N . LEU A 1 144 ? 11.411 8.209 -7.522 1.00 83.44 144 LEU A N 1
ATOM 1046 C CA . LEU A 1 144 ? 10.646 9.276 -6.904 1.00 83.44 144 LEU A CA 1
ATOM 1047 C C . LEU A 1 144 ? 10.321 8.896 -5.457 1.00 83.44 144 LEU A C 1
ATOM 1049 O O . LEU A 1 144 ? 9.954 7.760 -5.156 1.00 83.44 144 LEU A O 1
ATOM 1053 N N . ASP A 1 145 ? 10.403 9.862 -4.554 1.00 84.38 145 ASP A N 1
ATOM 1054 C CA . ASP A 1 145 ? 9.751 9.712 -3.260 1.00 84.38 145 ASP A CA 1
ATOM 1055 C C . ASP A 1 145 ? 8.221 9.833 -3.395 1.00 84.38 145 ASP A C 1
ATOM 1057 O O . ASP A 1 145 ? 7.684 10.149 -4.463 1.00 84.38 145 ASP A O 1
ATOM 1061 N N . CYS A 1 146 ? 7.489 9.631 -2.298 1.00 85.50 146 CYS A N 1
ATOM 1062 C CA . CYS A 1 146 ? 6.028 9.728 -2.317 1.00 85.50 146 CYS A CA 1
ATOM 1063 C C . CYS A 1 146 ? 5.467 11.056 -2.796 1.00 85.50 146 CYS A C 1
ATOM 1065 O O . CYS A 1 146 ? 4.321 11.089 -3.239 1.00 85.50 146 CYS A O 1
ATOM 1067 N N . VAL A 1 147 ? 6.229 12.143 -2.690 1.00 85.88 147 VAL A N 1
ATOM 1068 C CA . VAL A 1 147 ? 5.792 13.487 -3.079 1.00 85.88 147 VAL A CA 1
ATOM 1069 C C . VAL A 1 147 ? 6.278 13.869 -4.480 1.00 85.88 147 VAL A C 1
ATOM 1071 O O . VAL A 1 147 ? 5.974 14.960 -4.956 1.00 85.88 147 VAL A O 1
ATOM 1074 N N . GLY A 1 148 ? 6.957 12.956 -5.180 1.00 83.44 148 GLY A N 1
ATOM 1075 C CA . GLY A 1 148 ? 7.376 13.112 -6.569 1.00 83.44 148 GLY A CA 1
ATOM 1076 C C . GLY A 1 148 ? 8.739 13.771 -6.754 1.00 83.44 148 GLY A C 1
ATOM 1077 O O . GLY A 1 148 ? 9.045 14.223 -7.857 1.00 83.44 148 GLY A O 1
ATOM 1078 N N . LYS A 1 149 ? 9.571 13.835 -5.711 1.00 82.38 149 LYS A N 1
ATOM 1079 C CA . LYS A 1 149 ? 10.941 14.343 -5.810 1.00 82.38 149 LYS A CA 1
ATOM 1080 C C . LYS A 1 149 ? 11.897 13.203 -6.169 1.00 82.38 149 LYS A C 1
ATOM 1082 O O . LYS A 1 149 ? 11.990 12.206 -5.458 1.00 82.38 149 LYS A O 1
ATOM 1087 N N . ALA A 1 150 ? 12.625 13.370 -7.272 1.00 76.00 150 ALA A N 1
ATOM 1088 C CA . ALA A 1 150 ? 13.659 12.431 -7.702 1.00 76.00 150 ALA A CA 1
ATOM 1089 C C . ALA A 1 150 ? 14.856 12.430 -6.739 1.00 76.00 150 ALA A C 1
ATOM 1091 O O . ALA A 1 150 ? 15.252 13.489 -6.240 1.00 76.00 150 ALA A O 1
ATOM 1092 N N . GLY A 1 151 ? 15.421 11.247 -6.481 1.00 64.75 151 GLY A N 1
ATOM 1093 C CA . GLY A 1 151 ? 16.527 11.076 -5.533 1.00 64.75 151 GLY A CA 1
ATOM 1094 C C . GLY A 1 151 ? 16.149 11.414 -4.089 1.00 64.75 151 GLY A C 1
ATOM 1095 O O . GLY A 1 151 ? 17.023 11.685 -3.262 1.00 64.75 151 GLY A O 1
ATOM 1096 N N . GLY A 1 152 ? 14.846 11.460 -3.790 1.00 60.34 152 GLY A N 1
ATOM 1097 C CA . GLY A 1 152 ? 14.350 11.565 -2.428 1.00 60.34 152 GLY A CA 1
ATOM 1098 C C . GLY A 1 152 ? 14.666 10.293 -1.640 1.00 60.34 152 GLY A C 1
ATOM 1099 O O . GLY A 1 152 ? 14.752 9.200 -2.197 1.00 60.34 152 GLY A O 1
ATOM 1100 N N . ILE A 1 153 ? 14.867 10.436 -0.332 1.00 60.78 153 ILE A N 1
ATOM 1101 C CA . ILE A 1 153 ? 14.916 9.284 0.574 1.00 60.78 153 ILE A CA 1
ATOM 1102 C C . ILE A 1 153 ? 13.524 8.642 0.674 1.00 60.78 153 ILE A C 1
ATOM 1104 O O . ILE A 1 153 ? 12.517 9.265 0.339 1.00 60.78 153 ILE A O 1
ATOM 1108 N N . LYS A 1 154 ? 13.474 7.392 1.150 1.00 62.34 154 LYS A N 1
ATOM 1109 C CA . LYS A 1 154 ? 12.232 6.697 1.509 1.00 62.34 154 LYS A CA 1
ATOM 1110 C C . LYS A 1 154 ? 11.415 7.603 2.435 1.00 62.34 154 LYS A C 1
ATOM 1112 O O . LYS A 1 154 ? 11.850 7.870 3.554 1.00 62.34 154 LYS A O 1
ATOM 1117 N N . ASN A 1 155 ? 10.285 8.113 1.949 1.00 74.38 155 ASN A N 1
ATOM 1118 C CA . ASN A 1 155 ? 9.484 9.064 2.709 1.00 74.38 155 ASN A CA 1
ATOM 1119 C C . ASN A 1 155 ? 8.314 8.349 3.370 1.00 74.38 155 ASN A C 1
ATOM 1121 O O . ASN A 1 155 ? 7.458 7.762 2.702 1.00 74.38 155 ASN A O 1
ATOM 1125 N N . ASP A 1 156 ? 8.290 8.452 4.691 1.00 88.12 156 ASP A N 1
ATOM 1126 C CA . ASP A 1 156 ? 7.120 8.151 5.494 1.00 88.12 156 ASP A CA 1
ATOM 1127 C C . ASP A 1 156 ? 6.075 9.249 5.257 1.00 88.12 156 ASP A C 1
ATOM 1129 O O . ASP A 1 156 ? 6.347 10.442 5.411 1.00 88.12 156 ASP A O 1
ATOM 1133 N N . VAL A 1 157 ? 4.877 8.846 4.855 1.00 92.44 157 VAL A N 1
ATOM 1134 C CA . VAL A 1 157 ? 3.711 9.707 4.674 1.00 92.44 157 VAL A CA 1
ATOM 1135 C C . VAL A 1 157 ? 2.701 9.328 5.739 1.00 92.44 157 VAL A C 1
ATOM 1137 O O . VAL A 1 157 ? 2.177 8.212 5.742 1.00 92.44 157 VAL A O 1
ATOM 1140 N N . ASN A 1 158 ? 2.402 10.267 6.630 1.00 94.81 158 ASN A N 1
ATOM 1141 C CA . ASN A 1 158 ? 1.319 10.086 7.581 1.00 94.81 158 ASN A CA 1
ATOM 1142 C C . ASN A 1 158 ? -0.010 10.262 6.856 1.00 94.81 158 ASN A C 1
ATOM 1144 O O . ASN A 1 158 ? -0.202 11.216 6.103 1.00 94.81 158 ASN A O 1
ATOM 1148 N N . LEU A 1 159 ? -0.927 9.324 7.061 1.00 96.50 159 LEU A N 1
ATOM 1149 C CA . LEU A 1 159 ? -2.267 9.421 6.510 1.00 96.50 159 LEU A CA 1
ATOM 1150 C C . LEU A 1 159 ? -3.249 9.917 7.562 1.00 96.50 159 LEU A C 1
ATOM 1152 O O . LEU A 1 159 ? -3.153 9.593 8.745 1.00 96.50 159 LEU A O 1
ATOM 1156 N N . CYS A 1 160 ? -4.224 10.685 7.090 1.00 96.38 160 CYS A N 1
ATOM 1157 C CA . CYS A 1 160 ? -5.343 11.197 7.863 1.00 96.38 160 CYS A CA 1
ATOM 1158 C C . CYS A 1 160 ? -6.658 10.850 7.165 1.00 96.38 160 CYS A C 1
ATOM 1160 O O . CYS A 1 160 ? -6.722 10.736 5.938 1.00 96.38 160 CYS A O 1
ATOM 1162 N N . ILE A 1 161 ? -7.726 10.721 7.954 1.00 96.69 161 ILE A N 1
ATOM 1163 C CA . ILE A 1 161 ? -9.084 10.599 7.422 1.00 96.69 161 ILE A CA 1
ATOM 1164 C C . ILE A 1 161 ? -9.573 11.998 7.028 1.00 96.69 161 ILE A C 1
ATOM 1166 O O . ILE A 1 161 ? -9.611 12.909 7.855 1.00 96.69 161 ILE A O 1
ATOM 1170 N N . SER A 1 162 ? -9.980 12.159 5.774 1.00 95.56 162 SER A N 1
ATOM 1171 C CA . SER A 1 162 ? -10.729 13.310 5.279 1.00 95.56 162 SER A CA 1
ATOM 1172 C C . SER A 1 162 ? -12.177 12.881 5.028 1.00 95.56 162 SER A C 1
ATOM 1174 O O . SER A 1 162 ? -12.438 11.942 4.282 1.00 95.56 162 SER A O 1
ATOM 1176 N N . GLY A 1 163 ? -13.149 13.525 5.672 1.00 91.81 163 GLY A N 1
ATOM 1177 C CA . GLY A 1 163 ? -14.544 13.077 5.602 1.00 91.81 163 GLY A CA 1
ATOM 1178 C C . GLY A 1 163 ? -14.767 11.754 6.346 1.00 91.81 163 GLY A C 1
ATOM 1179 O O . GLY A 1 163 ? -14.342 11.614 7.488 1.00 91.81 163 GLY A O 1
ATOM 1180 N N . THR A 1 164 ? -15.473 10.802 5.728 1.00 90.69 164 THR A N 1
ATOM 1181 C CA . THR A 1 164 ? -15.869 9.535 6.373 1.00 90.69 164 THR A CA 1
ATOM 1182 C C . THR A 1 164 ? -14.918 8.376 6.085 1.00 90.69 164 THR A C 1
ATOM 1184 O O . THR A 1 164 ? -14.593 7.622 6.999 1.00 90.69 164 THR A O 1
ATOM 1187 N N . THR A 1 165 ? -14.469 8.224 4.837 1.00 94.88 165 THR A N 1
ATOM 1188 C CA . THR A 1 165 ? -13.677 7.060 4.392 1.00 94.88 165 THR A CA 1
ATOM 1189 C C . THR A 1 165 ? -12.479 7.415 3.511 1.00 94.88 165 THR A C 1
ATOM 1191 O O . THR A 1 165 ? -11.767 6.519 3.063 1.00 94.88 165 THR A O 1
ATOM 1194 N N . ASN A 1 166 ? -12.225 8.699 3.245 1.00 97.25 166 ASN A N 1
ATOM 1195 C CA . ASN A 1 166 ? -11.141 9.094 2.350 1.00 97.25 166 ASN A CA 1
ATOM 1196 C C . ASN A 1 166 ? -9.813 9.228 3.113 1.00 97.25 166 ASN A C 1
ATOM 1198 O O . ASN A 1 166 ? -9.766 9.874 4.159 1.00 97.25 166 ASN A O 1
ATOM 1202 N N . LEU A 1 167 ? -8.736 8.652 2.581 1.00 96.81 167 LEU A N 1
ATOM 1203 C CA . LEU A 1 167 ? -7.376 8.794 3.102 1.00 96.81 167 LEU A CA 1
ATOM 1204 C C . LEU A 1 167 ? -6.623 9.865 2.318 1.00 96.81 167 LEU A C 1
ATOM 1206 O O . LEU A 1 167 ? -6.533 9.814 1.090 1.00 96.81 167 LEU A O 1
ATOM 1210 N N . VAL A 1 168 ? -6.038 10.813 3.040 1.00 95.56 168 VAL A N 1
ATOM 1211 C CA . VAL A 1 168 ? -5.192 11.871 2.477 1.00 95.56 168 VAL A CA 1
ATOM 1212 C C . VAL A 1 168 ? -3.866 11.923 3.217 1.00 95.56 168 VAL A C 1
ATOM 1214 O O . VAL A 1 168 ? -3.783 11.497 4.367 1.00 95.56 168 VAL A O 1
ATOM 1217 N N . ALA A 1 169 ? -2.835 12.450 2.561 1.00 93.38 169 ALA A N 1
ATOM 1218 C CA . ALA A 1 169 ? -1.599 12.785 3.253 1.00 93.38 169 ALA A CA 1
ATOM 1219 C C . ALA A 1 169 ? -1.845 13.949 4.222 1.00 93.38 169 ALA A C 1
ATOM 1221 O O . ALA A 1 169 ? -2.521 14.921 3.870 1.00 93.38 169 ALA A O 1
ATOM 1222 N N . CYS A 1 170 ? -1.276 13.826 5.411 1.00 90.12 170 CYS A N 1
ATOM 1223 C CA . CYS A 1 170 ? -1.002 14.914 6.331 1.00 90.12 170 CYS A CA 1
ATOM 1224 C C . CYS A 1 170 ? 0.527 15.056 6.486 1.00 90.12 170 CYS A C 1
ATOM 1226 O O . CYS A 1 170 ? 0.935 16.155 6.899 1.00 90.12 170 CYS A O 1
#

Foldseek 3Di:
DDDDDDDDDDDDDDDPPPDPDDDDDDDPPPPPDDPDDQQWKKWKWKDDVPHTFADIWIDTPDAQQDKTWGQGPLGIKIKGQNHLFFEKEKEFAAQPQDAPAWAWEQEACRRIIIIDGSSCHGMIMIIGGHDNPPPDDPDDRQTAYSNGDGNDDHDYFYWDDDPDRYIYTD

Organism: NCBI:txid1658444